Protein AF-A0A2V6TI06-F1 (afdb_monomer_lite)

Sequence (158 aa):
MIDTAPLIAVVLSLALGGISLLWPPRRLRHATFAAGMVAFALESALVYALLEHASTPEAHARWMTALESASLLTPIPWCLFAFLSARHADAAIPHGWRVSFSLGSVGLAVAAGVNVFSPFIFVLNAPGPFRDGELSLPGQVGVVIELLATIAVLYGLE

Foldseek 3Di:
DQPCPLVVLLVVLQVQLVVLCPDPPPDPLSVLSSVLSNLSSQLSVLVSCLVPVQPDLVSNLQSVLSNVLSVLQNVLSVLVNLVCVLDDVPDDDDPVNVVVSVVSNVVSNVLSVVCNVPPQWDWDDDPDPDIDTDGHPSSVVSVVSVVVSVVVSVVVSD

Secondary structure (DSSP, 8-state):
----HHHHHHHHHHHHHHHHHSSSS--HHHHHHHHHHHHHHHHHHHHHHHHHH--SHHHHHHHHHHHHHHHHHTHHHHHHHHHHHHS-TTPPPPHHHHHHHHHHHHHHHHHHHHHHHS-SEEEEE-SSS-EEEEEPHHHHHHHHHHHHHHHHHHHTT-

Structure (mmCIF, N/CA/C/O backbone):
data_AF-A0A2V6TI06-F1
#
_entry.id   AF-A0A2V6TI06-F1
#
loop_
_atom_site.group_PDB
_atom_site.id
_atom_site.type_symbol
_atom_site.label_atom_id
_atom_site.label_alt_id
_atom_site.label_comp_id
_atom_site.label_asym_id
_atom_site.label_entity_id
_atom_site.label_seq_id
_atom_site.pdbx_PDB_ins_code
_atom_site.Cartn_x
_atom_site.Cartn_y
_atom_site.Cartn_z
_atom_site.occupancy
_atom_site.B_iso_or_equiv
_atom_site.auth_seq_id
_atom_site.auth_comp_id
_atom_site.auth_asym_id
_atom_site.auth_atom_id
_atom_site.pdbx_PDB_model_num
ATOM 1 N N . MET A 1 1 ? 12.541 16.680 -17.723 1.00 49.88 1 MET A N 1
ATOM 2 C CA . MET A 1 1 ? 12.235 17.510 -16.539 1.00 49.88 1 MET A CA 1
ATOM 3 C C . MET A 1 1 ? 12.112 16.541 -15.383 1.00 49.88 1 MET A C 1
ATOM 5 O O . MET A 1 1 ? 11.443 15.540 -15.575 1.00 49.88 1 MET A O 1
ATOM 9 N N . ILE A 1 2 ? 12.813 16.773 -14.273 1.00 56.94 2 ILE A N 1
ATOM 10 C CA . ILE A 1 2 ? 12.679 15.929 -13.076 1.00 56.94 2 ILE A CA 1
ATOM 11 C C . ILE A 1 2 ? 11.323 16.263 -12.456 1.00 56.94 2 ILE A C 1
ATOM 13 O O . ILE A 1 2 ? 11.119 17.401 -12.025 1.00 56.94 2 ILE A O 1
ATOM 17 N N . ASP A 1 3 ? 10.399 15.306 -12.440 1.00 72.62 3 ASP A N 1
ATOM 18 C CA . ASP A 1 3 ? 9.124 15.469 -11.745 1.00 72.62 3 ASP A CA 1
ATOM 19 C C . ASP A 1 3 ? 9.362 15.309 -10.242 1.00 72.62 3 ASP A C 1
ATOM 21 O O . ASP A 1 3 ? 9.514 14.211 -9.710 1.00 72.62 3 ASP A O 1
ATOM 25 N N . THR A 1 4 ? 9.427 16.438 -9.535 1.00 84.69 4 THR A N 1
ATOM 26 C CA . THR A 1 4 ? 9.649 16.487 -8.081 1.00 84.69 4 THR A CA 1
ATOM 27 C C . THR A 1 4 ? 8.371 16.262 -7.274 1.00 84.69 4 THR A C 1
ATOM 29 O O . THR A 1 4 ? 8.440 16.044 -6.063 1.00 84.69 4 THR A O 1
ATOM 32 N N . ALA A 1 5 ? 7.203 16.278 -7.923 1.00 86.44 5 ALA A N 1
ATOM 33 C CA . ALA A 1 5 ? 5.906 16.112 -7.273 1.00 86.44 5 ALA A CA 1
ATOM 34 C C . ALA A 1 5 ? 5.794 14.828 -6.419 1.00 86.44 5 ALA A C 1
ATOM 36 O O . ALA A 1 5 ? 5.351 14.937 -5.272 1.00 86.44 5 ALA A O 1
ATOM 37 N N . PRO A 1 6 ? 6.254 13.641 -6.873 1.00 85.31 6 PRO A N 1
ATOM 38 C CA . PRO A 1 6 ? 6.186 12.432 -6.055 1.00 85.31 6 PRO A CA 1
ATOM 39 C C . PRO A 1 6 ? 7.092 12.515 -4.817 1.00 85.31 6 PRO A C 1
ATOM 41 O O . PRO A 1 6 ? 6.709 12.064 -3.744 1.00 85.31 6 PRO A O 1
ATOM 44 N N . LEU A 1 7 ? 8.263 13.159 -4.912 1.00 86.50 7 LEU A N 1
ATOM 45 C CA . LEU A 1 7 ? 9.147 13.362 -3.756 1.00 86.50 7 LEU A CA 1
ATOM 46 C C . LEU A 1 7 ? 8.518 14.286 -2.710 1.00 86.50 7 LEU A C 1
ATOM 48 O O . LEU A 1 7 ? 8.620 14.025 -1.511 1.00 86.50 7 LEU A O 1
ATOM 52 N N . ILE A 1 8 ? 7.832 15.342 -3.150 1.00 88.88 8 ILE A N 1
ATOM 53 C CA . ILE A 1 8 ? 7.070 16.213 -2.249 1.00 88.88 8 ILE A 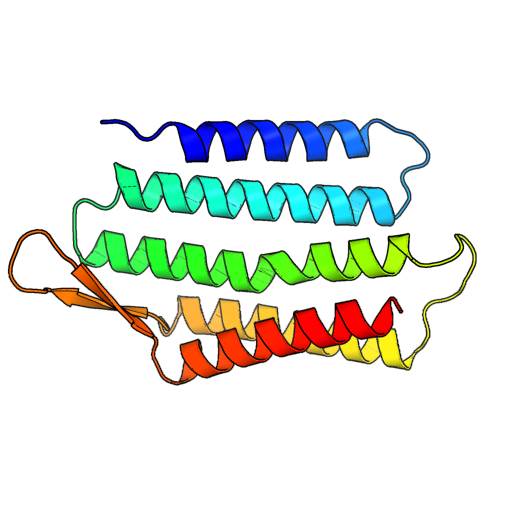CA 1
ATOM 54 C C . ILE A 1 8 ? 5.978 15.397 -1.545 1.00 88.88 8 ILE A C 1
ATOM 56 O O . ILE A 1 8 ? 5.827 15.507 -0.328 1.00 88.88 8 ILE A O 1
ATOM 60 N N . ALA A 1 9 ? 5.268 14.532 -2.276 1.00 87.12 9 ALA A N 1
ATOM 61 C CA . ALA A 1 9 ? 4.244 13.658 -1.711 1.00 87.12 9 ALA A CA 1
ATOM 62 C C . ALA A 1 9 ? 4.813 12.666 -0.679 1.00 87.12 9 ALA A C 1
ATOM 64 O O . ALA A 1 9 ? 4.205 12.494 0.379 1.00 87.12 9 ALA A O 1
ATOM 65 N N . VAL A 1 10 ? 6.000 12.088 -0.914 1.00 88.56 10 VAL A N 1
ATOM 66 C CA . VAL A 1 10 ? 6.720 11.258 0.075 1.00 88.56 10 VAL A CA 1
ATOM 67 C C . VAL A 1 10 ? 6.959 12.046 1.360 1.00 88.56 10 VAL A C 1
ATOM 69 O O . VAL A 1 10 ? 6.578 11.603 2.444 1.00 88.56 10 VAL A O 1
ATOM 72 N N . VAL A 1 11 ? 7.576 13.226 1.246 1.00 92.00 11 VAL A N 1
ATOM 73 C CA . VAL A 1 11 ? 7.964 14.040 2.406 1.00 92.00 11 VAL A CA 1
ATOM 74 C C . VAL A 1 11 ? 6.740 14.479 3.200 1.00 92.00 11 VAL A C 1
ATOM 76 O O . VAL A 1 11 ? 6.717 14.318 4.419 1.00 92.00 11 VAL A O 1
ATOM 79 N N . LEU A 1 12 ? 5.707 14.990 2.528 1.00 90.50 12 LEU A N 1
ATOM 80 C CA . LEU A 1 12 ? 4.473 15.421 3.185 1.00 90.50 12 LEU A CA 1
ATOM 81 C C . LEU A 1 12 ? 3.757 14.252 3.858 1.00 90.50 12 LEU A C 1
ATOM 83 O O . LEU A 1 12 ? 3.299 14.391 4.992 1.00 90.50 12 LEU A O 1
ATOM 87 N N . SER A 1 13 ? 3.709 13.092 3.201 1.00 87.94 13 SER A N 1
ATOM 88 C CA . SER A 1 13 ? 3.060 11.912 3.762 1.00 87.94 13 SER A CA 1
ATOM 89 C C . SER A 1 13 ? 3.772 11.434 5.026 1.00 87.94 13 SER A C 1
ATOM 91 O O . SER A 1 13 ? 3.144 11.272 6.072 1.00 87.94 13 SER A O 1
ATOM 93 N N . LEU A 1 14 ? 5.101 11.314 4.986 1.00 90.38 14 LEU A N 1
ATOM 94 C CA . LEU A 1 14 ? 5.893 10.938 6.159 1.00 90.38 14 LEU A CA 1
ATOM 95 C C . LEU A 1 14 ? 5.822 11.986 7.274 1.00 90.38 14 LEU A C 1
ATOM 97 O O . LEU A 1 14 ? 5.743 11.613 8.444 1.00 90.38 14 LEU A O 1
ATOM 101 N N . ALA A 1 15 ? 5.802 13.278 6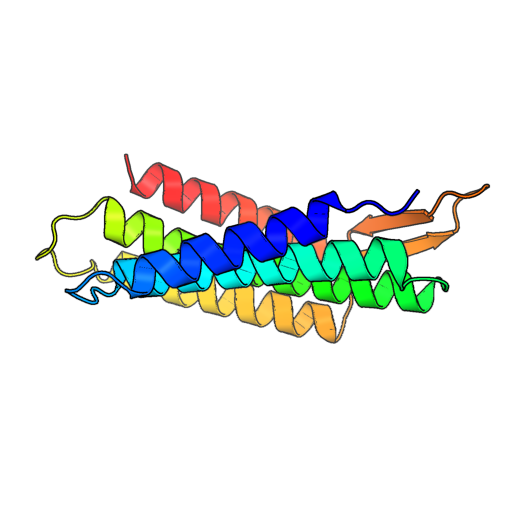.937 1.00 89.88 15 ALA A N 1
ATOM 102 C CA . ALA A 1 15 ? 5.650 14.349 7.917 1.00 89.88 15 ALA A CA 1
ATOM 103 C C . ALA A 1 15 ? 4.301 14.247 8.643 1.00 89.88 15 ALA A C 1
ATOM 105 O O . ALA A 1 15 ? 4.266 14.254 9.872 1.00 89.88 15 ALA A O 1
ATOM 106 N N . LEU A 1 16 ? 3.200 14.079 7.906 1.00 87.06 16 LEU A N 1
ATOM 107 C CA . LEU A 1 16 ? 1.863 13.905 8.481 1.00 87.06 16 LEU A CA 1
ATOM 108 C C . LEU A 1 16 ? 1.765 12.630 9.332 1.00 87.06 16 LEU A C 1
ATOM 110 O O . LEU A 1 16 ? 1.253 12.675 10.453 1.00 87.06 16 LEU A O 1
ATOM 114 N N . GLY A 1 17 ? 2.305 11.510 8.840 1.00 85.25 17 GLY A N 1
ATOM 115 C CA . GLY A 1 17 ? 2.372 10.253 9.588 1.00 85.25 17 GLY A CA 1
ATOM 116 C C . GLY A 1 17 ? 3.172 10.402 10.884 1.00 85.25 17 GLY A C 1
ATOM 117 O O . GLY A 1 17 ? 2.698 10.015 11.953 1.00 85.25 17 GLY A O 1
ATOM 118 N N . GLY A 1 18 ? 4.337 11.047 10.818 1.00 85.00 18 GLY A N 1
ATOM 119 C CA . GLY A 1 18 ? 5.181 11.340 11.973 1.00 85.00 18 GLY A CA 1
ATOM 120 C C . GLY A 1 18 ? 4.479 12.229 12.997 1.00 85.00 18 GLY A C 1
ATOM 121 O O . GLY A 1 18 ? 4.408 11.864 14.169 1.00 85.00 18 GLY A O 1
ATOM 122 N N . ILE A 1 19 ? 3.886 13.344 12.557 1.00 86.56 19 ILE A N 1
ATOM 123 C CA . ILE A 1 19 ? 3.141 14.275 13.420 1.00 86.56 19 ILE A CA 1
ATOM 124 C C . ILE A 1 19 ? 1.998 13.556 14.143 1.00 86.56 19 ILE A C 1
ATOM 126 O O . ILE A 1 19 ? 1.815 13.751 15.345 1.00 86.56 19 ILE A O 1
ATOM 130 N N . SER A 1 20 ? 1.274 12.667 13.457 1.00 83.50 20 SER A N 1
ATOM 131 C CA . SER A 1 20 ? 0.157 11.931 14.062 1.00 83.50 20 SER A CA 1
ATOM 132 C C . SER A 1 20 ? 0.570 11.025 15.233 1.00 83.50 20 SER A C 1
ATOM 134 O O . SER A 1 20 ? -0.235 10.775 16.129 1.00 83.50 20 SER A O 1
ATOM 136 N N . LEU A 1 21 ? 1.827 10.562 15.263 1.00 83.62 21 LEU A N 1
ATOM 137 C CA . LEU A 1 21 ? 2.370 9.698 16.319 1.00 83.62 21 LEU A CA 1
ATOM 138 C C . LEU A 1 21 ? 2.920 10.481 17.522 1.00 83.62 21 LEU A C 1
ATOM 140 O O . LEU A 1 21 ? 3.184 9.880 18.573 1.00 83.62 21 LEU A O 1
ATOM 144 N N . LEU A 1 22 ? 3.098 11.799 17.378 1.00 83.75 22 LEU A N 1
ATOM 145 C CA . LEU A 1 22 ? 3.618 12.679 18.427 1.00 83.75 22 LEU A CA 1
ATOM 146 C C . LEU A 1 22 ? 2.554 13.080 19.456 1.00 83.75 22 LEU A C 1
ATOM 148 O O . LEU A 1 22 ? 2.918 13.537 20.537 1.00 83.75 22 LEU A O 1
ATOM 152 N N . TRP A 1 23 ? 1.262 12.889 19.171 1.00 71.19 23 TRP A N 1
ATOM 153 C CA . TRP A 1 23 ? 0.184 13.210 20.109 1.00 71.19 23 TRP A CA 1
ATOM 154 C C . TRP A 1 23 ? -0.196 12.021 21.007 1.00 71.19 23 TRP A C 1
ATOM 156 O O . TRP A 1 23 ? -0.737 11.019 20.528 1.00 71.19 23 TRP A O 1
ATOM 166 N N . PRO A 1 24 ? 0.040 12.103 22.331 1.00 67.75 24 PRO A N 1
ATOM 167 C CA . PRO A 1 24 ? -0.594 11.206 23.285 1.00 67.7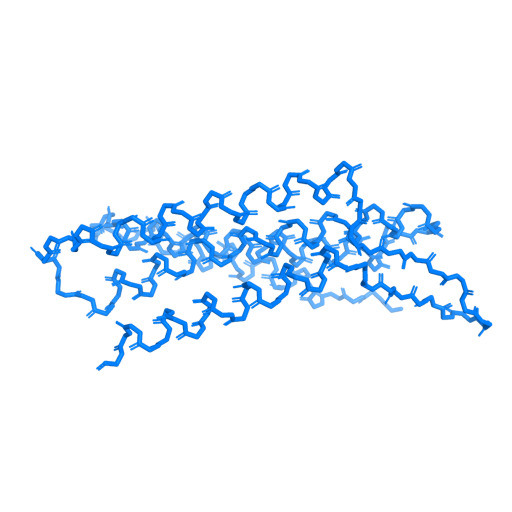5 24 PRO A CA 1
ATOM 168 C C . PRO A 1 24 ? -2.071 11.602 23.488 1.00 67.75 24 PRO A C 1
ATOM 170 O O . PRO A 1 24 ? -2.384 12.792 23.501 1.00 67.75 24 PRO A O 1
ATOM 173 N N . PRO A 1 25 ? -2.995 10.643 23.699 1.00 64.25 25 PRO A N 1
ATOM 174 C CA . PRO A 1 25 ? -2.789 9.197 23.803 1.00 64.25 25 PRO A CA 1
ATOM 175 C C . PRO A 1 25 ? -2.660 8.495 22.438 1.00 64.25 25 PRO A C 1
ATOM 177 O O . PRO A 1 25 ? -3.470 8.709 21.533 1.00 64.25 25 PRO A O 1
ATOM 180 N N . ARG A 1 26 ? -1.691 7.569 22.329 1.00 64.75 26 ARG A N 1
ATOM 181 C CA . ARG A 1 26 ? -1.445 6.714 21.150 1.00 64.75 26 ARG A CA 1
ATOM 182 C C . ARG A 1 26 ? -2.565 5.685 20.959 1.00 64.75 26 ARG A C 1
ATOM 184 O O . ARG A 1 26 ? -2.414 4.503 21.251 1.00 64.75 26 ARG A O 1
ATOM 191 N N . ARG A 1 27 ? -3.727 6.151 20.509 1.00 76.56 27 ARG A N 1
ATOM 192 C CA . ARG A 1 27 ? -4.864 5.294 20.142 1.00 76.56 27 ARG A CA 1
ATOM 193 C C . ARG A 1 27 ? -4.589 4.606 18.805 1.00 76.56 27 ARG A C 1
ATOM 195 O O . ARG A 1 27 ? -3.969 5.213 17.935 1.00 76.56 27 ARG A O 1
ATOM 202 N N . LEU A 1 28 ? -5.128 3.396 18.626 1.00 80.44 28 LEU A N 1
ATOM 203 C CA . LEU A 1 28 ? -5.067 2.607 17.381 1.00 80.44 28 LEU A CA 1
ATOM 204 C C . LEU A 1 28 ? -5.330 3.448 16.119 1.00 80.44 28 LEU A C 1
ATOM 206 O O . LEU A 1 28 ? -4.633 3.275 15.128 1.00 80.44 28 LEU A O 1
ATOM 210 N N . ARG A 1 29 ? -6.241 4.427 16.195 1.00 81.69 29 ARG A N 1
ATOM 211 C CA . ARG A 1 29 ? -6.538 5.386 15.119 1.00 81.69 29 ARG A CA 1
ATOM 212 C C . ARG A 1 29 ? -5.305 6.137 14.593 1.00 81.69 29 ARG A C 1
ATOM 214 O O . ARG A 1 29 ? -5.159 6.294 13.388 1.00 81.69 29 ARG A O 1
ATOM 221 N N . HIS A 1 30 ? -4.419 6.607 15.473 1.00 84.25 30 HIS A N 1
ATOM 222 C CA . HIS A 1 30 ? -3.210 7.331 15.055 1.00 84.25 30 HIS A CA 1
ATOM 223 C C . HIS A 1 30 ? -2.200 6.386 14.395 1.00 84.25 30 HIS A C 1
ATOM 225 O O . HIS A 1 30 ? -1.546 6.762 13.432 1.00 84.25 30 HIS A O 1
ATOM 231 N N . ALA A 1 31 ? -2.117 5.136 14.866 1.00 86.25 31 ALA A N 1
ATOM 232 C CA . ALA A 1 31 ? -1.251 4.126 14.266 1.00 86.25 31 ALA A CA 1
ATOM 233 C C . ALA A 1 31 ? -1.733 3.709 12.867 1.00 86.25 31 ALA A C 1
ATOM 235 O O . ALA A 1 31 ? -0.922 3.614 11.951 1.00 86.25 31 ALA A O 1
ATOM 236 N N . THR A 1 32 ? -3.043 3.509 12.679 1.00 86.94 32 THR A N 1
ATOM 237 C CA . THR A 1 32 ? -3.614 3.173 11.363 1.00 86.94 32 THR A CA 1
ATOM 238 C C . THR A 1 32 ? -3.509 4.341 10.387 1.00 86.94 32 THR A C 1
ATOM 240 O O . THR A 1 32 ? -3.192 4.122 9.223 1.00 86.94 32 THR A O 1
ATOM 243 N N . PHE A 1 33 ? -3.687 5.580 10.859 1.00 87.81 33 PHE A N 1
ATOM 244 C CA . PHE A 1 33 ? -3.433 6.774 10.049 1.00 87.81 33 PHE A CA 1
ATOM 245 C C . PHE A 1 33 ? -1.969 6.851 9.603 1.00 87.81 33 PHE A C 1
ATOM 247 O O . PHE A 1 33 ? -1.694 6.963 8.412 1.00 87.81 33 PHE A O 1
ATOM 254 N N . ALA A 1 34 ? -1.023 6.729 10.540 1.00 89.12 34 ALA A N 1
ATOM 255 C CA . ALA A 1 34 ? 0.401 6.756 10.225 1.00 89.12 34 ALA A CA 1
ATOM 256 C C . ALA A 1 34 ? 0.792 5.644 9.239 1.00 89.12 34 ALA A C 1
ATOM 258 O O . ALA A 1 34 ? 1.542 5.901 8.302 1.00 89.12 34 ALA A O 1
ATOM 259 N N . ALA A 1 35 ? 0.246 4.435 9.404 1.00 89.06 35 ALA A N 1
ATOM 260 C CA . ALA A 1 35 ? 0.450 3.333 8.469 1.00 89.06 35 ALA A CA 1
ATOM 261 C C . ALA A 1 35 ? -0.077 3.656 7.058 1.00 89.06 35 ALA A C 1
ATOM 263 O O . ALA A 1 35 ? 0.607 3.364 6.081 1.00 89.06 35 ALA A O 1
ATOM 264 N N . GLY A 1 36 ? -1.238 4.311 6.943 1.00 88.44 36 GLY A N 1
ATOM 265 C CA . GLY A 1 36 ? -1.776 4.773 5.658 1.00 88.44 36 GLY A CA 1
ATOM 266 C C . GLY A 1 36 ? -0.888 5.827 4.998 1.00 88.44 36 GLY A C 1
ATOM 267 O O . GLY A 1 36 ? -0.610 5.745 3.806 1.00 88.44 36 GLY A O 1
ATOM 268 N N . MET A 1 37 ? -0.350 6.763 5.782 1.00 91.69 37 MET A N 1
ATOM 269 C CA . MET A 1 37 ? 0.593 7.758 5.267 1.00 91.69 37 MET A CA 1
ATOM 270 C C . MET A 1 37 ? 1.924 7.138 4.816 1.00 91.69 37 MET A C 1
ATOM 272 O O . MET A 1 37 ? 2.512 7.593 3.839 1.00 91.69 37 MET A O 1
ATOM 276 N N . VAL A 1 38 ? 2.399 6.087 5.491 1.00 91.44 38 VAL A N 1
ATOM 277 C CA . VAL A 1 38 ? 3.576 5.324 5.046 1.00 91.44 38 VAL A CA 1
ATOM 278 C C . VAL A 1 38 ? 3.291 4.590 3.735 1.00 91.44 38 VAL A C 1
ATOM 280 O O . VAL A 1 38 ? 4.146 4.599 2.853 1.00 91.44 38 VAL A O 1
ATOM 283 N N . ALA A 1 39 ? 2.100 4.006 3.576 1.00 89.69 39 ALA A N 1
ATOM 284 C CA . ALA A 1 39 ? 1.698 3.366 2.324 1.00 89.69 39 ALA A CA 1
ATOM 285 C C . ALA A 1 39 ? 1.649 4.374 1.158 1.00 89.69 39 ALA A C 1
ATOM 287 O O . ALA A 1 39 ? 2.261 4.131 0.121 1.00 89.69 39 ALA A O 1
ATOM 288 N N . PHE A 1 40 ? 1.068 5.562 1.359 1.00 87.44 40 PHE A N 1
ATOM 289 C CA . PHE A 1 40 ? 1.089 6.631 0.348 1.00 87.44 40 PHE A CA 1
ATOM 290 C C . PHE A 1 40 ? 2.490 7.158 0.030 1.00 87.44 40 PHE A C 1
ATOM 292 O O . PHE A 1 40 ? 2.803 7.456 -1.127 1.00 87.44 40 PHE A O 1
ATOM 299 N N . ALA A 1 41 ? 3.356 7.269 1.040 1.00 89.81 41 ALA A N 1
ATOM 300 C CA . ALA A 1 41 ? 4.752 7.616 0.814 1.00 89.81 41 ALA A CA 1
ATOM 301 C C . ALA A 1 41 ? 5.449 6.544 -0.040 1.00 89.81 41 ALA A C 1
ATOM 303 O O . ALA A 1 41 ? 6.195 6.882 -0.955 1.00 89.81 41 ALA A O 1
ATOM 304 N N . LEU A 1 42 ? 5.181 5.262 0.218 1.00 91.81 42 LEU A N 1
ATOM 305 C CA . LEU A 1 42 ? 5.727 4.161 -0.569 1.00 91.81 42 LEU A CA 1
ATOM 306 C C . LEU A 1 42 ? 5.246 4.212 -2.026 1.00 91.81 42 LEU A C 1
ATOM 308 O O . LEU A 1 42 ? 6.081 4.149 -2.923 1.00 91.81 42 LEU A O 1
ATOM 312 N N . GLU A 1 43 ? 3.948 4.394 -2.276 1.00 89.94 43 GLU A N 1
ATOM 313 C CA . GLU A 1 43 ? 3.412 4.558 -3.638 1.00 89.94 43 GLU A CA 1
ATOM 314 C C . GLU A 1 43 ? 4.068 5.729 -4.370 1.00 89.94 43 GLU A C 1
ATOM 316 O O . GLU A 1 43 ? 4.536 5.583 -5.496 1.00 89.94 43 GLU A O 1
ATOM 321 N N . SER A 1 44 ? 4.180 6.880 -3.705 1.00 88.38 44 SER A N 1
ATOM 322 C CA . SER A 1 44 ? 4.801 8.073 -4.287 1.00 88.38 44 SER A CA 1
ATOM 323 C C . SER A 1 44 ? 6.284 7.846 -4.612 1.00 88.38 44 SER A C 1
ATOM 325 O O . SER A 1 44 ? 6.773 8.295 -5.650 1.00 88.38 44 SER A O 1
ATOM 327 N N . ALA A 1 45 ? 7.008 7.106 -3.767 1.00 88.44 45 ALA A N 1
ATOM 328 C CA . ALA A 1 45 ? 8.393 6.719 -4.029 1.00 88.44 45 ALA A CA 1
ATOM 329 C C . ALA A 1 45 ? 8.507 5.731 -5.204 1.00 88.44 45 ALA A C 1
ATOM 331 O O . ALA A 1 45 ? 9.441 5.829 -6.000 1.00 88.44 45 ALA A O 1
ATOM 332 N N . LEU A 1 46 ? 7.552 4.809 -5.344 1.00 89.50 46 LEU A N 1
ATOM 333 C CA . LEU A 1 46 ? 7.496 3.864 -6.461 1.00 89.50 46 LEU A CA 1
ATOM 334 C C . LEU A 1 46 ? 7.155 4.564 -7.781 1.00 89.50 46 LEU A C 1
ATOM 336 O O . LEU A 1 46 ? 7.772 4.253 -8.795 1.00 89.50 46 LEU A O 1
ATOM 340 N N . VAL A 1 47 ? 6.266 5.562 -7.766 1.00 87.12 47 VAL A N 1
ATOM 341 C CA . VAL A 1 47 ? 6.006 6.437 -8.923 1.00 87.12 47 VAL A CA 1
ATOM 342 C C . VAL A 1 47 ? 7.271 7.197 -9.316 1.00 87.12 47 VAL A C 1
ATOM 344 O O . VAL A 1 47 ? 7.636 7.211 -10.488 1.00 87.12 47 VAL A O 1
ATOM 347 N N . TYR A 1 48 ? 7.994 7.775 -8.351 1.00 86.38 48 TYR A N 1
ATOM 348 C CA . TYR A 1 48 ? 9.277 8.427 -8.630 1.00 86.38 48 TYR A CA 1
ATOM 349 C C . TYR A 1 48 ? 10.287 7.462 -9.269 1.00 86.38 48 TYR A C 1
ATOM 351 O O . TYR A 1 48 ? 10.923 7.788 -10.270 1.00 86.38 48 TYR A O 1
ATOM 359 N N . ALA A 1 49 ? 10.420 6.254 -8.716 1.00 86.50 49 ALA A N 1
ATOM 360 C CA . ALA A 1 49 ? 11.318 5.235 -9.245 1.00 86.50 49 ALA A CA 1
ATOM 361 C C . ALA A 1 49 ? 10.909 4.776 -10.655 1.00 86.50 49 ALA A C 1
ATOM 363 O O . ALA A 1 49 ? 11.774 4.592 -11.511 1.00 86.50 49 ALA A O 1
ATOM 364 N N . LEU A 1 50 ? 9.608 4.657 -10.926 1.00 85.31 50 LEU A N 1
ATOM 365 C CA . LEU A 1 50 ? 9.090 4.353 -12.256 1.00 85.31 50 LEU A CA 1
ATOM 366 C C . LEU A 1 50 ? 9.449 5.453 -13.267 1.00 85.31 50 LEU A C 1
ATOM 368 O O . LEU A 1 50 ? 9.866 5.139 -14.375 1.00 85.31 50 LEU A O 1
ATOM 372 N N . LEU A 1 51 ? 9.336 6.727 -12.887 1.00 84.19 51 LEU A N 1
ATOM 373 C CA . LEU A 1 51 ? 9.613 7.853 -13.786 1.00 84.19 51 LEU A CA 1
ATOM 374 C C . LEU A 1 51 ? 11.114 8.066 -14.040 1.00 84.19 51 LEU A C 1
ATOM 376 O O . LEU A 1 51 ? 11.513 8.325 -15.172 1.00 84.19 51 LEU A O 1
ATOM 380 N N . GLU A 1 52 ? 11.951 7.939 -13.008 1.00 84.06 52 GLU A N 1
ATOM 381 C CA . GLU A 1 52 ? 13.381 8.290 -13.083 1.00 84.06 52 GLU A CA 1
ATOM 382 C C . GLU A 1 52 ? 14.305 7.083 -13.313 1.00 84.06 52 GLU A C 1
ATOM 384 O O . GLU A 1 52 ? 15.355 7.206 -13.940 1.00 84.06 52 GLU A O 1
ATOM 389 N N . HIS A 1 53 ? 13.944 5.896 -12.814 1.00 81.06 53 HIS A N 1
ATOM 390 C CA . HIS A 1 53 ? 14.857 4.742 -12.757 1.00 81.06 53 HIS A CA 1
ATOM 391 C C . HIS A 1 53 ? 14.470 3.604 -13.706 1.00 81.06 53 HIS A C 1
ATOM 393 O O . HIS A 1 53 ? 15.185 2.602 -13.806 1.00 81.06 53 HIS A O 1
ATOM 399 N N . ALA A 1 54 ? 13.359 3.726 -14.430 1.00 80.50 54 ALA A N 1
ATOM 400 C CA . ALA A 1 54 ? 12.883 2.683 -15.322 1.00 80.50 54 ALA A CA 1
ATOM 401 C C . ALA A 1 54 ? 13.384 2.890 -16.765 1.00 80.50 54 ALA A C 1
ATOM 403 O O . ALA A 1 54 ? 12.619 3.113 -17.696 1.00 80.50 54 ALA A O 1
ATOM 404 N N . SER A 1 55 ? 14.692 2.778 -16.990 1.00 76.62 55 SER A N 1
ATOM 405 C CA . SER A 1 55 ? 15.282 2.994 -18.323 1.00 76.62 55 SER A CA 1
ATOM 406 C C . SER A 1 55 ? 14.970 1.877 -19.334 1.00 76.62 55 SER A C 1
ATOM 408 O O . SER A 1 55 ? 14.921 2.125 -20.539 1.00 76.62 55 SER A O 1
ATOM 410 N N . THR A 1 56 ? 14.692 0.655 -18.869 1.00 76.38 56 THR A N 1
ATOM 411 C CA . THR A 1 56 ? 14.374 -0.505 -19.722 1.00 76.38 56 THR A CA 1
ATOM 412 C C . THR A 1 56 ? 12.903 -0.935 -19.601 1.00 76.38 56 THR A C 1
ATOM 414 O O . THR A 1 56 ? 12.245 -0.600 -18.610 1.00 76.38 56 THR A O 1
ATOM 417 N N . PRO A 1 57 ? 12.345 -1.665 -20.589 1.00 69.69 57 PRO A N 1
ATOM 418 C CA . PRO A 1 57 ? 10.990 -2.227 -20.503 1.00 69.69 57 PRO A CA 1
ATOM 419 C C . PRO A 1 57 ? 10.807 -3.162 -19.301 1.00 69.69 57 PRO A C 1
ATOM 421 O O . PRO A 1 57 ? 9.830 -3.056 -18.567 1.00 69.69 57 PRO A O 1
ATOM 424 N N . GLU A 1 58 ? 11.800 -4.009 -19.029 1.00 75.81 58 GLU A N 1
ATOM 425 C CA . GLU A 1 58 ? 11.803 -4.907 -17.868 1.00 75.81 58 GLU A CA 1
ATOM 426 C C . GLU A 1 58 ? 11.863 -4.149 -16.535 1.00 75.81 58 GLU A C 1
ATOM 428 O O . GLU A 1 58 ? 11.305 -4.592 -15.533 1.00 75.81 58 GLU A O 1
ATOM 433 N N . ALA A 1 59 ? 12.551 -3.002 -16.488 1.00 78.25 59 ALA A N 1
ATOM 434 C CA . ALA A 1 59 ? 12.537 -2.140 -15.311 1.00 78.25 59 ALA A CA 1
ATOM 435 C C . ALA A 1 59 ? 11.157 -1.493 -15.115 1.00 78.25 59 ALA A C 1
ATOM 437 O O . ALA A 1 59 ? 10.658 -1.484 -13.996 1.00 78.25 59 ALA A O 1
ATOM 438 N N . HIS A 1 60 ? 10.510 -1.025 -16.189 1.00 78.81 60 HIS A N 1
ATOM 439 C CA . HIS A 1 60 ? 9.143 -0.487 -16.131 1.00 78.81 60 HIS A CA 1
ATOM 440 C C . HIS A 1 60 ? 8.138 -1.517 -15.606 1.00 78.81 60 HIS A C 1
ATOM 442 O O . HIS A 1 60 ? 7.377 -1.208 -14.693 1.00 78.81 60 HIS A O 1
ATOM 448 N N . ALA A 1 61 ? 8.170 -2.746 -16.129 1.00 78.75 61 ALA A N 1
ATOM 449 C CA . ALA A 1 61 ? 7.289 -3.821 -15.675 1.00 78.75 61 ALA A CA 1
ATOM 450 C C . ALA A 1 61 ? 7.479 -4.120 -14.178 1.00 78.75 61 ALA A C 1
ATOM 452 O O . ALA A 1 61 ? 6.504 -4.224 -13.435 1.00 78.75 61 ALA A O 1
ATOM 453 N N . ARG A 1 62 ? 8.733 -4.181 -13.709 1.00 80.19 62 ARG A N 1
ATOM 454 C CA . ARG A 1 62 ? 9.046 -4.396 -12.287 1.00 80.19 62 ARG A CA 1
ATOM 455 C C . ARG A 1 62 ? 8.531 -3.272 -11.392 1.00 80.19 62 ARG A C 1
ATOM 457 O O . ARG A 1 62 ? 7.914 -3.557 -10.370 1.00 80.19 62 ARG A O 1
ATOM 464 N N . TRP A 1 63 ? 8.759 -2.014 -11.766 1.00 84.75 63 TRP A N 1
ATOM 465 C CA . TRP A 1 63 ? 8.301 -0.870 -10.974 1.00 84.75 63 TRP A CA 1
ATOM 466 C C . TRP A 1 63 ? 6.775 -0.740 -10.964 1.00 84.75 63 TRP A C 1
ATOM 468 O O . TRP A 1 63 ? 6.216 -0.449 -9.913 1.00 84.75 63 TRP A O 1
ATOM 478 N N . MET A 1 64 ? 6.094 -1.030 -12.078 1.00 82.19 64 MET A N 1
ATOM 479 C CA . MET A 1 64 ? 4.626 -1.061 -12.108 1.00 82.19 64 MET A CA 1
ATOM 480 C C . MET A 1 64 ? 4.047 -2.197 -11.266 1.00 82.19 64 MET A C 1
ATOM 482 O O . MET A 1 64 ? 3.113 -1.961 -10.511 1.00 82.19 64 MET A O 1
ATOM 486 N N . THR A 1 65 ? 4.647 -3.390 -11.309 1.00 83.12 65 THR A N 1
ATOM 487 C CA . THR A 1 65 ? 4.238 -4.514 -10.447 1.00 83.12 65 THR A CA 1
ATOM 488 C C . THR A 1 65 ? 4.403 -4.158 -8.967 1.00 83.12 65 THR A C 1
ATOM 490 O O . THR A 1 65 ? 3.529 -4.433 -8.146 1.00 83.12 65 THR A O 1
ATOM 493 N N . ALA A 1 66 ? 5.521 -3.515 -8.611 1.00 84.69 66 ALA A N 1
ATOM 494 C CA . ALA A 1 66 ? 5.766 -3.056 -7.248 1.00 84.69 66 ALA A CA 1
ATOM 495 C C . ALA A 1 66 ? 4.760 -1.978 -6.818 1.00 84.69 66 ALA A C 1
ATOM 497 O O . ALA A 1 66 ? 4.244 -2.051 -5.704 1.00 84.69 66 ALA A O 1
ATOM 498 N N . LEU A 1 67 ? 4.464 -1.012 -7.696 1.00 86.69 67 LEU A N 1
ATOM 499 C CA . LEU A 1 67 ? 3.483 0.045 -7.449 1.00 86.69 67 LEU A CA 1
ATOM 500 C C . LEU A 1 67 ? 2.086 -0.534 -7.227 1.00 86.69 67 LEU A C 1
ATOM 502 O O . LEU A 1 67 ? 1.475 -0.249 -6.209 1.00 86.69 67 LEU A O 1
ATOM 506 N N . GLU A 1 68 ? 1.617 -1.402 -8.117 1.00 82.75 68 GLU A N 1
ATOM 507 C CA . GLU A 1 68 ? 0.306 -2.040 -7.991 1.00 82.75 68 GLU A CA 1
ATOM 508 C C . GLU A 1 68 ? 0.216 -2.912 -6.731 1.00 82.75 68 GLU A C 1
ATOM 510 O O . GLU A 1 68 ? -0.778 -2.876 -6.012 1.00 82.75 68 GLU A O 1
ATOM 515 N N . SER A 1 69 ? 1.280 -3.647 -6.396 1.00 82.50 69 SER A N 1
ATOM 516 C CA . SER A 1 69 ? 1.335 -4.418 -5.146 1.00 82.50 69 SER A CA 1
ATOM 517 C C . SER A 1 69 ? 1.260 -3.519 -3.910 1.00 82.50 69 SER A C 1
ATOM 519 O O . SER A 1 69 ? 0.585 -3.868 -2.944 1.00 82.50 69 SER A O 1
ATOM 521 N N . ALA A 1 70 ? 1.933 -2.363 -3.927 1.00 85.19 70 ALA A N 1
ATOM 522 C CA . ALA A 1 70 ? 1.823 -1.374 -2.859 1.00 85.19 70 ALA A CA 1
ATOM 523 C C . ALA A 1 70 ? 0.402 -0.800 -2.785 1.00 85.19 70 ALA A C 1
ATOM 525 O O . ALA A 1 70 ? -0.161 -0.738 -1.693 1.00 85.19 70 ALA A O 1
ATOM 526 N N . SER A 1 71 ? -0.206 -0.492 -3.933 1.00 83.12 71 SER A N 1
ATOM 527 C CA . SER A 1 71 ? -1.571 0.025 -4.008 1.00 83.12 71 SER A CA 1
ATOM 528 C C . SER A 1 71 ? -2.626 -0.943 -3.522 1.00 83.12 71 SER A C 1
ATOM 530 O O . SER A 1 71 ? -3.520 -0.526 -2.802 1.00 83.12 71 SER A O 1
ATOM 532 N N . LEU A 1 72 ? -2.468 -2.246 -3.742 1.00 81.88 72 LEU A N 1
ATOM 533 C CA . LEU A 1 72 ? -3.363 -3.238 -3.142 1.00 81.88 72 LEU A CA 1
ATOM 534 C C . LEU A 1 72 ? -3.279 -3.263 -1.605 1.00 81.88 72 LEU A C 1
ATOM 536 O O . LEU A 1 72 ? -4.244 -3.624 -0.934 1.00 81.88 72 LEU A O 1
ATOM 540 N N . LEU A 1 73 ? -2.147 -2.870 -1.017 1.00 84.31 73 LEU A N 1
ATOM 541 C CA . LEU A 1 73 ? -1.964 -2.844 0.436 1.00 84.31 73 LEU A CA 1
ATOM 542 C C . LEU A 1 73 ? -2.412 -1.520 1.073 1.00 84.31 73 LEU A C 1
ATOM 544 O O . LEU A 1 73 ? -2.815 -1.526 2.239 1.00 84.31 73 LEU A O 1
ATOM 548 N N . THR A 1 74 ? -2.377 -0.405 0.338 1.00 84.94 74 THR A N 1
ATOM 549 C CA . THR A 1 74 ? -2.738 0.944 0.815 1.00 84.94 74 THR A CA 1
ATOM 550 C C . THR A 1 74 ? -4.158 1.057 1.405 1.00 84.94 74 THR A C 1
ATOM 552 O O . THR A 1 74 ? -4.312 1.707 2.448 1.00 84.94 74 THR A O 1
ATOM 555 N N . PRO A 1 75 ? -5.202 0.408 0.850 1.00 80.81 75 PRO A N 1
ATOM 556 C CA . PRO A 1 75 ? -6.549 0.440 1.410 1.00 80.81 75 PRO A CA 1
ATOM 557 C C . PRO A 1 75 ? -6.651 -0.147 2.819 1.00 80.81 75 PRO A C 1
ATOM 559 O O . PRO A 1 75 ? -7.497 0.296 3.594 1.00 80.81 75 PRO A O 1
ATOM 562 N N . ILE A 1 76 ? -5.803 -1.113 3.191 1.00 83.88 76 ILE A N 1
ATOM 563 C CA . ILE A 1 76 ? -5.883 -1.819 4.482 1.00 83.88 76 ILE A CA 1
ATOM 564 C C . ILE A 1 76 ? -5.801 -0.842 5.673 1.00 83.88 76 ILE A C 1
ATOM 566 O O . ILE A 1 76 ? -6.747 -0.791 6.471 1.00 83.88 76 ILE A O 1
ATOM 570 N N . PRO A 1 77 ? -4.729 -0.037 5.830 1.00 85.88 77 PRO A N 1
ATOM 571 C CA . PRO A 1 77 ? -4.648 0.935 6.917 1.00 85.88 77 PRO A CA 1
ATOM 572 C C . PRO A 1 77 ? -5.704 2.045 6.808 1.00 85.88 77 PRO A C 1
ATOM 574 O O . PRO A 1 77 ? -6.199 2.503 7.841 1.00 85.88 77 PRO A O 1
ATOM 577 N N . TRP A 1 78 ? -6.097 2.444 5.593 1.00 82.88 78 TRP A N 1
ATOM 578 C CA . TRP A 1 78 ? -7.098 3.494 5.370 1.00 82.88 78 TRP A CA 1
ATOM 579 C C . TRP A 1 78 ? -8.498 3.101 5.809 1.00 82.88 78 TRP A C 1
ATOM 581 O O . TRP A 1 78 ? -9.158 3.852 6.526 1.00 82.88 78 TRP A O 1
ATOM 591 N N . CYS A 1 79 ? -8.939 1.910 5.425 1.00 80.44 79 CYS A N 1
ATOM 592 C CA . CYS A 1 79 ? -10.261 1.418 5.774 1.00 80.44 79 CYS A CA 1
ATOM 593 C C . CYS A 1 79 ? -10.369 1.216 7.296 1.00 80.44 79 CYS A C 1
ATOM 595 O O . CYS A 1 79 ? -11.372 1.590 7.904 1.00 80.44 79 CYS A O 1
ATOM 597 N N . LEU A 1 80 ? -9.301 0.721 7.939 1.00 80.38 80 LEU A N 1
ATOM 598 C CA . LEU A 1 80 ? -9.221 0.636 9.400 1.00 80.38 80 LEU A CA 1
ATOM 599 C C . LEU A 1 80 ? -9.254 2.019 10.064 1.00 80.38 80 LEU A C 1
ATOM 601 O O . LEU A 1 80 ? -9.955 2.203 11.059 1.00 80.38 80 LEU A O 1
ATOM 605 N N . PHE A 1 81 ? -8.529 3.001 9.524 1.00 84.12 81 PHE A N 1
ATOM 606 C CA . PHE A 1 81 ? -8.554 4.371 10.032 1.00 84.12 81 PHE A CA 1
ATOM 607 C C . PHE A 1 81 ? -9.944 5.010 9.919 1.00 84.12 81 PHE A C 1
ATOM 609 O O . PHE A 1 81 ? -10.417 5.596 10.897 1.00 84.12 81 PHE A O 1
ATOM 616 N N . ALA A 1 82 ? -10.605 4.879 8.767 1.00 81.06 82 ALA A N 1
ATOM 617 C CA . ALA A 1 82 ? -11.941 5.420 8.535 1.00 81.06 82 ALA A CA 1
ATOM 618 C C . ALA A 1 82 ? -12.961 4.796 9.500 1.00 81.06 82 ALA A C 1
ATOM 620 O O . ALA A 1 82 ? -13.672 5.513 10.207 1.00 81.06 82 ALA A O 1
ATOM 621 N N . PHE A 1 83 ? -12.932 3.468 9.641 1.00 78.12 83 PHE A N 1
ATOM 622 C CA . PHE A 1 83 ? -13.780 2.740 10.583 1.00 78.12 83 PHE A CA 1
ATOM 623 C C . PHE A 1 83 ? -13.566 3.177 12.042 1.00 78.12 83 PHE A C 1
ATOM 625 O O . PHE A 1 83 ? -14.525 3.413 12.777 1.00 78.12 83 PHE A O 1
ATOM 632 N N . LEU A 1 84 ? -12.309 3.325 12.476 1.00 78.69 84 LEU A N 1
ATOM 633 C CA . LEU A 1 84 ? -11.983 3.797 13.827 1.00 78.69 84 LEU A CA 1
ATOM 634 C C . LEU A 1 84 ? -12.344 5.272 14.053 1.00 78.69 84 LEU A C 1
ATOM 636 O O . LEU A 1 84 ? -12.481 5.689 15.203 1.00 78.69 84 LEU A O 1
ATOM 640 N N . SER A 1 85 ? -12.466 6.065 12.989 1.00 77.31 85 SER A N 1
ATOM 641 C CA . SER A 1 85 ? -12.792 7.492 13.067 1.00 77.31 85 SER A CA 1
ATOM 642 C C . SER A 1 85 ? -14.295 7.753 13.140 1.00 77.31 85 SER A C 1
ATOM 644 O O . SER A 1 85 ? -14.699 8.680 13.834 1.00 77.31 85 SER A O 1
ATOM 646 N N . ALA A 1 86 ? -15.120 6.923 12.496 1.00 74.00 86 ALA A N 1
ATOM 647 C CA . ALA A 1 86 ? -16.580 7.041 12.551 1.00 74.00 86 ALA A CA 1
ATOM 648 C C . ALA A 1 86 ? -17.203 6.502 13.848 1.00 74.00 86 ALA A C 1
ATOM 650 O O . ALA A 1 86 ? -18.381 6.726 14.122 1.00 74.00 86 ALA A O 1
ATOM 651 N N . ARG A 1 87 ? -16.432 5.787 14.676 1.00 71.75 87 ARG A N 1
ATOM 652 C CA . ARG A 1 87 ? -16.947 5.156 15.892 1.00 71.75 87 ARG A CA 1
ATOM 653 C C . ARG A 1 87 ? -16.645 5.928 17.166 1.00 71.75 87 ARG A C 1
ATOM 655 O O . ARG A 1 87 ? -15.583 6.521 17.338 1.00 71.75 87 ARG A O 1
ATOM 662 N N . HIS A 1 88 ? -17.568 5.816 18.119 1.00 67.62 88 HIS A N 1
ATOM 663 C CA . HIS A 1 88 ? -17.345 6.261 19.489 1.00 67.62 88 HIS A CA 1
ATOM 664 C C . HIS A 1 88 ? -16.184 5.477 20.114 1.00 67.62 88 HIS A C 1
ATOM 666 O O . HIS A 1 88 ? -16.081 4.261 19.936 1.00 67.62 88 HIS A O 1
ATOM 672 N N . ALA A 1 89 ? -15.337 6.184 20.864 1.00 62.22 89 ALA A N 1
ATOM 673 C CA . ALA A 1 89 ? -14.070 5.695 21.408 1.00 62.22 89 ALA A CA 1
ATOM 674 C C . ALA A 1 89 ? -14.145 4.363 22.182 1.00 62.22 89 ALA A C 1
ATOM 676 O O . ALA A 1 89 ? -13.152 3.639 22.202 1.00 62.22 89 ALA A O 1
ATOM 677 N N . ASP A 1 90 ? -15.300 4.048 22.775 1.00 62.09 90 ASP A N 1
ATOM 678 C CA . ASP A 1 90 ? -15.494 2.897 23.666 1.00 62.09 90 ASP A CA 1
ATOM 679 C C . ASP A 1 90 ? -16.378 1.792 23.055 1.00 62.09 90 ASP A C 1
ATOM 681 O O . ASP A 1 90 ? -16.694 0.795 23.705 1.00 62.09 90 ASP A O 1
ATOM 685 N N . ALA A 1 91 ? -16.790 1.930 21.791 1.00 66.06 91 ALA A N 1
ATOM 686 C CA . ALA A 1 91 ? -17.627 0.934 21.133 1.00 66.06 91 ALA A CA 1
ATOM 687 C C . ALA A 1 91 ? -16.791 -0.278 20.665 1.00 66.06 91 ALA A C 1
ATOM 689 O O . ALA A 1 91 ? -15.860 -0.141 19.868 1.00 66.06 91 ALA A O 1
ATOM 690 N N . ALA A 1 92 ? -17.178 -1.496 21.068 1.00 67.12 92 ALA A N 1
ATOM 691 C CA . ALA A 1 92 ? -16.515 -2.755 20.684 1.00 67.12 92 ALA A CA 1
ATOM 692 C C . ALA A 1 92 ? -16.823 -3.171 19.235 1.00 67.12 92 ALA A C 1
ATOM 694 O O . ALA A 1 92 ? -17.989 -3.147 18.828 1.00 67.12 92 ALA A O 1
ATOM 695 N N . ILE A 1 93 ? -15.798 -3.479 18.428 1.00 68.56 93 ILE A N 1
ATOM 696 C CA . ILE A 1 93 ? -15.931 -3.724 16.975 1.00 68.56 93 ILE A CA 1
ATOM 697 C C . ILE A 1 93 ? -16.906 -4.890 16.717 1.00 68.56 93 ILE A C 1
ATOM 699 O O . ILE A 1 93 ? -16.680 -5.971 17.272 1.00 68.56 93 ILE A O 1
ATOM 703 N N . PRO A 1 94 ? -17.954 -4.728 15.879 1.00 76.69 94 PRO A N 1
ATOM 704 C CA . PRO A 1 94 ? -18.901 -5.801 15.599 1.00 76.69 94 PRO A CA 1
ATOM 705 C C . PRO A 1 94 ? -18.182 -6.988 14.965 1.00 76.69 94 PRO A C 1
ATOM 707 O O . PRO A 1 94 ? -17.301 -6.812 14.121 1.00 76.69 94 PRO A O 1
ATOM 710 N N . HIS A 1 95 ? -18.572 -8.207 15.334 1.00 75.19 95 HIS A N 1
ATOM 711 C CA . HIS A 1 95 ? -17.879 -9.400 14.855 1.00 75.19 95 HIS A CA 1
ATOM 712 C C . HIS A 1 95 ? -17.905 -9.521 13.321 1.00 75.19 95 HIS A C 1
ATOM 714 O O . HIS A 1 95 ? -16.869 -9.837 12.737 1.00 75.19 95 HIS A O 1
ATOM 720 N N . GLY A 1 96 ? -19.031 -9.196 12.674 1.00 74.75 96 GLY A N 1
ATOM 721 C CA . GLY A 1 96 ? -19.151 -9.215 11.210 1.00 74.75 96 GLY A CA 1
ATOM 722 C C . GLY A 1 96 ? -18.154 -8.282 10.521 1.00 74.75 96 GLY A C 1
ATOM 723 O O . GLY A 1 96 ? -17.472 -8.690 9.591 1.00 74.75 96 GLY A O 1
ATOM 724 N N . TRP A 1 97 ? -17.961 -7.078 11.060 1.00 73.38 97 TRP A N 1
ATOM 725 C CA . TRP A 1 97 ? -16.961 -6.135 10.558 1.00 73.38 97 TRP A CA 1
ATOM 726 C C . TRP A 1 97 ? -15.531 -6.640 10.737 1.00 73.38 97 TRP A C 1
ATOM 728 O O . TRP A 1 97 ? -14.721 -6.487 9.831 1.00 73.38 97 TRP A O 1
ATOM 738 N N . ARG A 1 98 ? -15.215 -7.284 11.869 1.00 75.56 98 ARG A N 1
ATOM 739 C CA . ARG A 1 98 ? -13.888 -7.897 12.073 1.00 75.56 98 ARG A CA 1
ATOM 740 C C . ARG A 1 98 ? -13.614 -8.966 11.023 1.00 75.56 98 ARG A C 1
ATOM 742 O O . ARG A 1 98 ? -12.526 -8.991 10.467 1.00 75.56 98 ARG A O 1
ATOM 749 N N . VAL A 1 99 ? -14.602 -9.817 10.744 1.00 74.94 99 VAL A N 1
ATOM 750 C CA . VAL A 1 99 ? -14.486 -10.889 9.748 1.00 74.94 99 VAL A CA 1
ATOM 751 C C . VAL A 1 99 ? -14.304 -10.299 8.352 1.00 74.94 99 VAL A C 1
ATOM 753 O O . VAL A 1 99 ? -13.352 -10.678 7.678 1.00 74.94 99 VAL A O 1
ATOM 756 N N . SER A 1 100 ? -15.126 -9.324 7.954 1.00 72.50 100 SER A N 1
ATOM 757 C CA . SER A 1 100 ? -15.003 -8.659 6.651 1.00 72.50 100 SER A CA 1
ATOM 758 C C . SER A 1 100 ? -13.666 -7.939 6.481 1.00 72.50 100 SER A C 1
ATOM 760 O O . SER A 1 100 ? -13.026 -8.093 5.446 1.00 72.50 100 SER A O 1
ATOM 762 N N . PHE A 1 101 ? -13.192 -7.218 7.504 1.00 76.44 101 PHE A N 1
ATOM 763 C CA . PHE A 1 101 ? -11.878 -6.573 7.470 1.00 76.44 101 PHE A CA 1
ATOM 764 C C . PHE A 1 101 ? -10.743 -7.583 7.364 1.00 76.44 101 PHE A C 1
ATOM 766 O O . PHE A 1 101 ? -9.817 -7.377 6.583 1.00 76.44 101 PHE A O 1
ATOM 773 N N . SER A 1 102 ? -10.797 -8.669 8.137 1.00 77.56 102 SER A N 1
ATOM 774 C CA . SER A 1 102 ? -9.780 -9.716 8.080 1.00 77.56 102 SER A CA 1
ATOM 775 C C . SER A 1 102 ? -9.769 -10.409 6.721 1.00 77.56 102 SER A C 1
ATOM 777 O O . SER A 1 102 ? -8.701 -10.537 6.134 1.00 77.56 102 SER A O 1
ATOM 779 N N . LEU A 1 103 ? -10.931 -10.793 6.186 1.00 78.88 103 LEU A N 1
ATOM 780 C CA . LEU A 1 103 ? -11.037 -11.396 4.855 1.00 78.88 103 LEU A CA 1
ATOM 781 C C . LEU A 1 103 ? -10.567 -10.441 3.757 1.00 78.88 103 LEU A C 1
ATOM 783 O O . LEU A 1 103 ? -9.774 -10.852 2.918 1.00 78.88 103 LEU A O 1
ATOM 787 N N . GLY A 1 104 ? -11.000 -9.179 3.789 1.00 76.19 104 GLY A N 1
ATOM 788 C CA . GLY A 1 10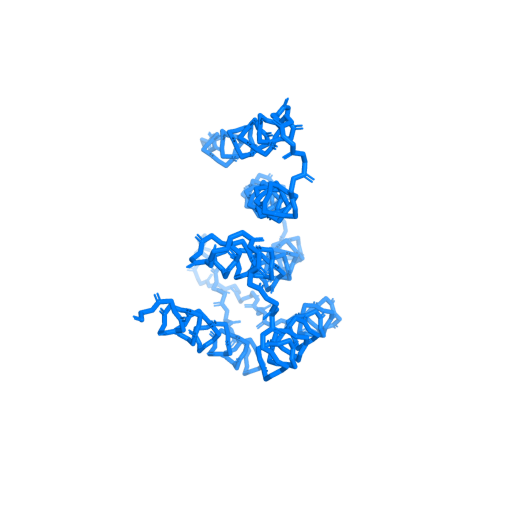4 ? -10.588 -8.165 2.818 1.00 76.19 104 GLY A CA 1
ATOM 789 C C . GLY A 1 104 ? -9.084 -7.905 2.862 1.00 76.19 104 GLY A C 1
ATOM 790 O O . GLY A 1 104 ? -8.427 -7.936 1.828 1.00 76.19 104 GLY A O 1
ATOM 791 N N . SER A 1 105 ? -8.509 -7.751 4.058 1.00 78.50 105 SER A N 1
ATOM 792 C CA . SER A 1 105 ? -7.066 -7.522 4.225 1.00 78.50 105 SER A CA 1
ATOM 793 C C . SER A 1 105 ? -6.235 -8.724 3.781 1.00 78.50 105 SER A C 1
ATOM 795 O O . SER A 1 105 ? -5.208 -8.550 3.133 1.00 78.50 105 SER A O 1
ATOM 797 N N . VAL A 1 106 ? -6.676 -9.947 4.101 1.00 82.00 106 VAL A N 1
ATOM 798 C CA . VAL A 1 106 ? -6.015 -11.176 3.636 1.00 82.00 106 VAL A CA 1
ATOM 799 C C . VAL A 1 106 ? -6.130 -11.298 2.119 1.00 82.00 106 VAL A C 1
ATOM 801 O O . VAL A 1 106 ? -5.134 -11.597 1.472 1.00 82.00 106 VAL A O 1
ATOM 804 N N . GLY A 1 107 ? -7.303 -11.021 1.545 1.00 79.12 107 GLY A N 1
ATOM 805 C CA . GLY A 1 107 ? -7.515 -11.033 0.098 1.00 79.12 107 GLY A CA 1
ATOM 806 C C . GLY A 1 107 ? -6.590 -10.059 -0.629 1.00 79.12 107 GLY A C 1
ATOM 807 O O . GLY A 1 107 ? -5.921 -10.454 -1.578 1.00 79.12 107 GLY A O 1
ATOM 808 N N . LEU A 1 108 ? -6.480 -8.826 -0.129 1.00 80.19 108 LEU A N 1
ATOM 809 C CA . LEU A 1 108 ? -5.577 -7.806 -0.666 1.00 80.19 108 LEU A CA 1
ATOM 810 C C . LEU A 1 108 ? -4.100 -8.193 -0.518 1.00 80.19 108 LEU A C 1
ATOM 812 O O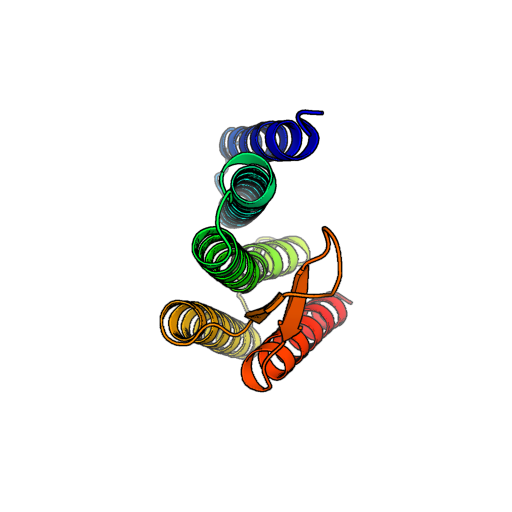 . LEU A 1 108 ? -3.335 -8.061 -1.468 1.00 80.19 108 LEU A O 1
ATOM 816 N N . ALA A 1 109 ? -3.697 -8.742 0.631 1.00 82.00 109 ALA A N 1
ATOM 817 C CA . ALA A 1 109 ? -2.326 -9.206 0.841 1.00 82.00 109 ALA A CA 1
ATOM 818 C C . ALA A 1 109 ? -1.962 -10.393 -0.066 1.00 82.00 109 ALA A C 1
ATOM 820 O O . ALA A 1 109 ? -0.856 -10.447 -0.604 1.00 82.00 109 ALA A O 1
ATOM 821 N N . VAL A 1 110 ? -2.894 -11.330 -0.264 1.00 81.62 110 VAL A N 1
ATOM 822 C CA . VAL A 1 110 ? -2.727 -12.442 -1.206 1.00 81.62 110 VAL A CA 1
ATOM 823 C C . VAL A 1 110 ? -2.655 -11.915 -2.634 1.00 81.62 110 VAL A C 1
ATOM 825 O O . VAL A 1 110 ? -1.759 -12.324 -3.362 1.00 81.62 110 VAL A O 1
ATOM 828 N N . ALA A 1 111 ? -3.529 -10.987 -3.029 1.00 75.44 111 ALA A N 1
ATOM 829 C CA . ALA A 1 111 ? -3.508 -10.384 -4.360 1.00 75.44 111 ALA A CA 1
ATOM 830 C C . ALA A 1 111 ? -2.185 -9.652 -4.631 1.00 75.44 111 ALA A C 1
ATOM 832 O O . ALA A 1 111 ? -1.575 -9.877 -5.672 1.00 75.44 111 ALA A O 1
ATOM 833 N N . ALA A 1 112 ? -1.691 -8.868 -3.667 1.00 78.81 112 ALA A N 1
ATOM 834 C CA . ALA A 1 112 ? -0.382 -8.224 -3.749 1.00 78.81 112 ALA A CA 1
ATOM 835 C C . ALA A 1 112 ? 0.749 -9.257 -3.880 1.00 78.81 112 ALA A C 1
ATOM 837 O O . ALA A 1 112 ? 1.626 -9.119 -4.728 1.00 78.81 112 ALA A O 1
ATOM 838 N N . GLY A 1 113 ? 0.707 -10.333 -3.089 1.00 77.88 113 GLY A N 1
ATOM 839 C CA . GLY A 1 113 ? 1.675 -11.425 -3.185 1.00 77.88 113 GLY A CA 1
ATOM 840 C C . GLY A 1 113 ? 1.650 -12.119 -4.548 1.00 77.88 113 GLY A C 1
ATOM 841 O O . GLY A 1 113 ? 2.701 -12.331 -5.145 1.00 77.88 113 GLY A O 1
ATOM 842 N N . VAL A 1 114 ? 0.462 -12.437 -5.070 1.00 79.88 114 VAL A N 1
ATOM 843 C CA . VAL A 1 114 ? 0.297 -13.046 -6.398 1.00 79.88 114 VAL A CA 1
ATOM 844 C C . VAL A 1 114 ? 0.822 -12.113 -7.484 1.00 79.88 114 VAL A C 1
ATOM 846 O O . VAL A 1 114 ? 1.533 -12.593 -8.362 1.00 79.88 114 VAL A O 1
ATOM 849 N N . ASN A 1 115 ? 0.557 -10.807 -7.394 1.00 77.88 115 ASN A N 1
ATOM 850 C CA . ASN A 1 115 ? 1.036 -9.828 -8.366 1.00 77.88 115 ASN A CA 1
ATOM 851 C C . ASN A 1 115 ? 2.573 -9.824 -8.480 1.00 77.88 115 ASN A C 1
ATOM 853 O O . ASN A 1 115 ? 3.118 -9.766 -9.576 1.00 77.88 115 ASN A O 1
ATOM 857 N N . VAL A 1 116 ? 3.294 -9.991 -7.364 1.00 75.00 116 VAL A N 1
ATOM 858 C CA . VAL A 1 116 ? 4.770 -10.070 -7.371 1.00 75.00 116 VAL A CA 1
ATOM 859 C C . VAL A 1 116 ? 5.293 -11.273 -8.169 1.00 75.00 116 VAL A C 1
ATOM 861 O O . VAL A 1 116 ? 6.331 -11.166 -8.822 1.00 75.00 116 VAL A O 1
ATOM 864 N N . PHE A 1 117 ? 4.604 -12.418 -8.124 1.00 74.75 117 PHE A N 1
ATOM 865 C CA . PHE A 1 117 ? 5.030 -13.642 -8.821 1.00 74.75 117 PHE A CA 1
ATOM 866 C C . PHE A 1 117 ? 4.438 -13.783 -10.228 1.00 74.75 117 PHE A C 1
ATOM 868 O O . PHE A 1 117 ? 5.043 -14.416 -11.091 1.00 74.75 117 PHE A O 1
ATOM 875 N N . SER A 1 118 ? 3.260 -13.211 -10.453 1.00 70.62 118 SER A N 1
ATOM 876 C CA . SER A 1 118 ? 2.519 -13.235 -11.708 1.00 70.62 118 SER A CA 1
ATOM 877 C C . SER A 1 118 ? 1.979 -11.828 -11.972 1.00 70.62 118 SER A C 1
ATOM 879 O O . SER A 1 118 ? 0.828 -11.562 -11.614 1.00 70.62 118 SER A O 1
ATOM 881 N N . PRO A 1 119 ? 2.793 -10.946 -12.586 1.00 65.69 119 PRO A N 1
ATOM 882 C CA . PRO A 1 119 ? 2.454 -9.545 -12.792 1.00 65.69 119 PRO A CA 1
ATOM 883 C C . PRO A 1 119 ? 1.107 -9.379 -13.470 1.00 65.69 119 PRO A C 1
ATOM 885 O O . PRO A 1 119 ? 0.828 -9.993 -14.504 1.00 65.69 119 PRO A O 1
ATOM 888 N N . PHE A 1 120 ? 0.278 -8.528 -12.886 1.00 66.94 120 PHE A N 1
ATOM 889 C CA . PHE A 1 120 ? -1.036 -8.227 -13.409 1.00 66.94 120 PHE A CA 1
ATOM 890 C C . PHE A 1 120 ? -0.992 -7.207 -14.537 1.00 66.94 120 PHE A C 1
ATOM 892 O O . PHE A 1 120 ? -1.957 -7.132 -15.293 1.00 66.94 120 PHE A O 1
ATOM 899 N N . ILE A 1 121 ? 0.110 -6.474 -14.686 1.00 62.34 121 ILE A N 1
ATOM 900 C CA . ILE A 1 121 ? 0.320 -5.514 -15.766 1.00 62.34 121 ILE A CA 1
ATOM 901 C C . ILE A 1 121 ? 1.348 -6.065 -16.750 1.00 62.34 121 ILE A C 1
ATOM 903 O O . ILE A 1 121 ? 2.490 -6.359 -16.389 1.00 62.34 121 ILE A O 1
ATOM 907 N N . PHE A 1 122 ? 0.955 -6.131 -18.020 1.00 60.09 122 PHE A N 1
ATOM 908 C CA . PHE A 1 122 ? 1.868 -6.383 -19.129 1.00 60.09 122 PHE A CA 1
ATOM 909 C C . PHE A 1 122 ? 2.215 -5.067 -19.817 1.00 60.09 122 PHE A C 1
ATOM 911 O O . PHE A 1 122 ? 1.339 -4.256 -20.106 1.00 60.09 122 PHE A O 1
ATOM 918 N N . VAL A 1 123 ? 3.507 -4.856 -20.078 1.00 59.12 123 VAL A N 1
ATOM 919 C CA . VAL A 1 123 ? 3.993 -3.670 -20.794 1.00 59.12 123 VAL A CA 1
ATOM 920 C C . VAL A 1 123 ? 4.226 -4.051 -22.241 1.00 59.12 123 VAL A C 1
ATOM 922 O O . VAL A 1 123 ? 5.182 -4.767 -22.547 1.00 59.12 123 VAL A O 1
ATOM 925 N N . LEU A 1 124 ? 3.357 -3.585 -23.126 1.00 59.69 124 LEU A N 1
ATOM 926 C CA . LEU A 1 124 ? 3.520 -3.751 -24.561 1.00 59.69 124 LEU A CA 1
ATOM 927 C C . LEU A 1 124 ? 4.216 -2.513 -25.134 1.00 59.69 124 LEU A C 1
ATOM 929 O O . LEU A 1 124 ? 3.966 -1.374 -24.733 1.00 59.69 124 LEU A O 1
ATOM 933 N N . ASN A 1 125 ? 5.137 -2.738 -26.071 1.00 55.47 125 ASN A N 1
ATOM 934 C CA . ASN A 1 125 ? 5.739 -1.640 -26.818 1.00 55.47 125 ASN A CA 1
ATOM 935 C C . ASN A 1 125 ? 4.707 -1.121 -27.825 1.00 55.47 125 ASN A C 1
ATOM 937 O O . ASN A 1 125 ? 4.339 -1.846 -28.750 1.00 55.47 125 ASN A O 1
ATOM 941 N N . ALA A 1 126 ? 4.273 0.126 -27.656 1.00 57.38 126 ALA A N 1
ATOM 942 C CA . ALA A 1 126 ? 3.430 0.815 -28.622 1.00 57.38 126 ALA A CA 1
ATOM 943 C C . ALA A 1 126 ? 4.303 1.487 -29.702 1.00 57.38 126 ALA A C 1
ATOM 945 O O . ALA A 1 126 ? 5.483 1.766 -29.464 1.00 57.38 126 ALA A O 1
ATOM 946 N N . PRO A 1 127 ? 3.772 1.784 -30.901 1.00 46.75 127 PRO A N 1
ATOM 947 C CA . PRO A 1 127 ? 4.508 2.559 -31.895 1.00 46.75 127 PRO A CA 1
ATOM 948 C C . PRO A 1 127 ? 4.838 3.972 -31.370 1.00 46.75 127 PRO A C 1
ATOM 950 O O . PRO A 1 127 ? 3.938 4.755 -31.073 1.00 46.75 127 PRO A O 1
ATOM 953 N N . GLY A 1 128 ? 6.128 4.324 -31.297 1.00 60.34 128 GLY A N 1
ATOM 954 C CA . GLY A 1 128 ? 6.607 5.645 -30.854 1.00 60.34 128 GLY A CA 1
ATOM 955 C C . GLY A 1 128 ? 7.291 5.626 -29.474 1.00 60.34 128 GLY A C 1
ATOM 956 O O . GLY A 1 128 ? 7.806 4.588 -29.070 1.00 60.34 128 GLY A O 1
ATOM 957 N N . PRO A 1 129 ? 7.352 6.761 -28.744 1.00 60.09 129 PRO A N 1
ATOM 958 C CA . PRO A 1 129 ? 7.933 6.831 -27.395 1.00 60.09 129 PRO A CA 1
ATOM 959 C C . PRO A 1 129 ? 6.995 6.304 -26.291 1.00 60.09 129 PRO A C 1
ATOM 961 O O . PRO A 1 129 ? 7.324 6.401 -25.110 1.00 60.09 129 PRO A O 1
ATOM 964 N N . PHE A 1 130 ? 5.818 5.797 -26.659 1.00 55.50 130 PHE A N 1
ATOM 965 C CA . PHE A 1 130 ? 4.760 5.394 -25.739 1.00 55.50 130 PHE A CA 1
ATOM 966 C C . PHE A 1 130 ? 4.865 3.905 -25.386 1.00 55.50 130 PHE A C 1
ATOM 968 O O . PHE A 1 130 ? 5.334 3.090 -26.182 1.00 55.50 130 PHE A O 1
ATOM 975 N N . ARG A 1 131 ? 4.440 3.550 -24.173 1.00 63.22 131 ARG A N 1
ATOM 976 C CA . ARG A 1 131 ? 4.358 2.166 -23.691 1.00 63.22 131 ARG A CA 1
ATOM 977 C C . ARG A 1 131 ? 2.939 1.924 -23.198 1.00 63.22 131 ARG A C 1
ATOM 979 O O . ARG A 1 131 ? 2.444 2.726 -22.409 1.00 63.22 131 ARG A O 1
ATOM 986 N N . ASP A 1 132 ? 2.326 0.837 -23.647 1.00 57.84 132 ASP A N 1
ATOM 987 C CA . ASP A 1 132 ? 0.971 0.467 -23.251 1.00 57.84 132 ASP A CA 1
ATOM 988 C C . ASP A 1 132 ? 1.041 -0.455 -22.032 1.00 57.84 132 ASP A C 1
ATOM 990 O O . ASP A 1 132 ? 1.787 -1.437 -22.022 1.00 57.84 132 ASP A O 1
ATOM 994 N N . GLY A 1 133 ? 0.291 -0.115 -20.984 1.00 56.56 133 GLY A N 1
ATOM 995 C CA . GLY A 1 133 ? 0.079 -0.979 -19.828 1.00 56.56 133 GLY A CA 1
ATOM 996 C C . GLY A 1 133 ? -1.269 -1.673 -19.961 1.00 56.56 133 GLY A C 1
ATOM 997 O O . GLY A 1 133 ? -2.303 -1.020 -19.836 1.00 56.56 133 GLY A O 1
ATOM 998 N N . GLU A 1 134 ? -1.269 -2.979 -20.208 1.00 61.28 134 GLU A N 1
ATOM 999 C CA . GLU A 1 134 ? -2.496 -3.772 -20.223 1.00 61.28 134 GLU A CA 1
ATOM 1000 C C . GLU A 1 134 ? -2.699 -4.473 -18.885 1.00 61.28 134 GLU A C 1
ATOM 1002 O O . GLU A 1 134 ? -1.812 -5.168 -18.381 1.00 61.28 134 GLU A O 1
ATOM 1007 N N . LEU A 1 135 ? -3.900 -4.307 -18.329 1.00 59.88 135 LEU A N 1
ATOM 1008 C CA . LEU A 1 135 ? -4.326 -5.006 -17.127 1.00 59.88 135 LEU A CA 1
ATOM 1009 C C . LEU A 1 135 ? -4.792 -6.417 -17.499 1.00 59.88 135 LEU A C 1
ATOM 1011 O O . LEU A 1 135 ? -5.790 -6.603 -18.202 1.00 59.88 135 LEU A O 1
ATOM 1015 N N . SER A 1 136 ? -4.089 -7.414 -16.983 1.00 68.31 136 SER A N 1
ATOM 1016 C CA . SER A 1 136 ? -4.481 -8.816 -17.038 1.00 68.31 136 SER A CA 1
ATOM 1017 C C . SER A 1 136 ? -5.837 -9.044 -16.363 1.00 68.31 136 SER A C 1
ATOM 1019 O O . SER A 1 136 ? -6.275 -8.278 -15.503 1.00 68.31 136 SER A O 1
ATOM 1021 N N . LEU A 1 137 ? -6.496 -10.146 -16.716 1.00 67.56 137 LEU A N 1
ATOM 1022 C CA . LEU A 1 137 ? -7.784 -10.5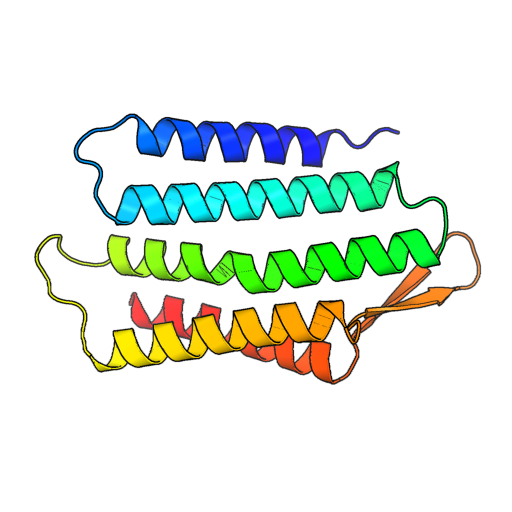32 -16.137 1.00 67.56 137 LEU A CA 1
ATOM 1023 C C . LEU A 1 137 ? -7.746 -10.622 -14.589 1.00 67.56 137 LEU A C 1
ATOM 1025 O O . LEU A 1 137 ? -8.670 -10.116 -13.952 1.00 67.56 137 LEU A O 1
ATOM 1029 N N . PRO A 1 138 ? -6.677 -11.152 -13.956 1.00 65.25 138 PRO A N 1
ATOM 1030 C CA . PRO A 1 138 ? -6.482 -11.048 -12.507 1.00 65.25 138 PRO A CA 1
ATOM 1031 C C . PRO A 1 138 ? -6.382 -9.608 -11.978 1.00 65.25 138 PRO A C 1
ATOM 1033 O O . PRO A 1 138 ? -7.008 -9.299 -10.966 1.00 65.25 138 PRO A O 1
ATOM 1036 N N . GLY A 1 139 ? -5.658 -8.722 -12.670 1.00 62.97 139 GLY A N 1
ATOM 1037 C CA . GLY A 1 139 ? -5.557 -7.303 -12.304 1.00 62.97 139 GLY A CA 1
ATOM 1038 C C . GLY A 1 139 ? -6.906 -6.592 -12.349 1.00 62.97 139 GLY A C 1
ATOM 1039 O O . GLY A 1 139 ? -7.258 -5.853 -11.434 1.00 62.97 139 GLY A O 1
ATOM 1040 N N . GLN A 1 140 ? -7.720 -6.884 -13.366 1.00 69.12 140 GLN A N 1
ATOM 1041 C CA . GLN A 1 140 ? -9.069 -6.319 -13.491 1.00 69.12 140 GLN A CA 1
ATOM 1042 C C . GLN A 1 140 ? -9.964 -6.751 -12.329 1.00 69.12 140 GLN A C 1
ATOM 1044 O O . GLN A 1 140 ? -10.665 -5.928 -11.743 1.00 69.12 140 GLN A O 1
ATOM 1049 N N . VAL A 1 141 ? -9.907 -8.032 -11.955 1.00 70.06 141 VAL A N 1
ATOM 1050 C CA . VAL A 1 141 ? -10.618 -8.547 -10.777 1.00 70.06 141 VAL A CA 1
ATOM 1051 C C . VAL A 1 141 ? -10.113 -7.873 -9.497 1.00 70.06 141 VAL A C 1
ATOM 1053 O O . VAL A 1 141 ? -10.929 -7.513 -8.651 1.00 70.06 141 VAL A O 1
ATOM 1056 N N . GLY A 1 142 ? -8.801 -7.647 -9.373 1.00 66.31 142 GLY A N 1
ATOM 1057 C CA . GLY A 1 142 ? -8.196 -6.915 -8.258 1.00 66.31 142 GLY A CA 1
ATOM 1058 C C . GLY A 1 142 ? -8.759 -5.502 -8.103 1.00 66.31 142 GLY A C 1
ATOM 1059 O O . GLY A 1 142 ? -9.262 -5.166 -7.033 1.00 66.31 142 GLY A O 1
ATOM 1060 N N . VAL A 1 143 ? -8.780 -4.722 -9.187 1.00 71.50 143 VAL A N 1
ATOM 1061 C CA . VAL A 1 143 ? -9.341 -3.358 -9.205 1.00 71.50 143 VAL A CA 1
ATOM 1062 C C . VAL A 1 143 ? -10.832 -3.354 -8.856 1.00 71.50 143 VAL A C 1
ATOM 1064 O O . VAL A 1 143 ? -11.299 -2.494 -8.112 1.00 71.50 143 VAL A O 1
ATOM 1067 N N . VAL A 1 144 ? -11.599 -4.331 -9.349 1.00 75.06 144 VAL A N 1
ATOM 1068 C CA . VAL A 1 144 ? -13.023 -4.466 -8.999 1.00 75.06 144 VAL A CA 1
ATOM 1069 C C . VAL A 1 144 ? -13.200 -4.750 -7.507 1.00 75.06 144 VAL A C 1
ATOM 1071 O O . VAL A 1 144 ? -14.057 -4.141 -6.869 1.00 75.06 144 VAL A O 1
ATOM 1074 N N . ILE A 1 145 ? -12.394 -5.646 -6.930 1.00 68.12 145 ILE A N 1
ATOM 1075 C CA . ILE A 1 145 ? -12.432 -5.946 -5.492 1.00 68.12 145 ILE A CA 1
ATOM 1076 C C . ILE A 1 145 ? -12.051 -4.710 -4.674 1.00 68.12 145 ILE A C 1
ATOM 1078 O O . ILE A 1 145 ? -12.710 -4.430 -3.674 1.00 68.12 145 ILE A O 1
ATOM 1082 N N . GLU A 1 146 ? -11.037 -3.960 -5.103 1.00 68.88 146 GLU A N 1
ATOM 1083 C CA . GLU A 1 146 ? -10.613 -2.722 -4.451 1.00 68.88 146 GLU A CA 1
ATOM 1084 C C . GLU A 1 146 ? -11.741 -1.683 -4.447 1.00 68.88 146 GLU A C 1
ATOM 1086 O O . GLU A 1 146 ? -12.124 -1.203 -3.381 1.00 68.88 146 GLU A O 1
ATOM 1091 N N . LEU A 1 147 ? -12.366 -1.430 -5.602 1.00 75.25 147 LEU A N 1
ATOM 1092 C CA . LEU A 1 147 ? -13.519 -0.532 -5.724 1.00 75.25 147 LEU A CA 1
ATOM 1093 C C . LEU A 1 147 ? -14.687 -0.960 -4.829 1.00 75.25 147 LEU A C 1
ATOM 1095 O O . LEU A 1 147 ? -15.261 -0.135 -4.116 1.00 75.25 147 LEU A O 1
ATOM 1099 N N . LEU A 1 148 ? -15.040 -2.249 -4.836 1.00 72.50 148 LEU A N 1
ATOM 1100 C CA . LEU A 1 148 ? -16.116 -2.779 -3.996 1.00 72.50 148 LEU A CA 1
ATOM 1101 C C . LEU A 1 148 ? -15.786 -2.654 -2.505 1.00 72.50 148 LEU A C 1
ATOM 1103 O O . LEU A 1 148 ? -16.671 -2.324 -1.715 1.00 72.50 148 LEU A O 1
ATOM 1107 N N . ALA A 1 149 ? -14.529 -2.874 -2.116 1.00 67.38 149 ALA A N 1
ATOM 1108 C CA . ALA A 1 149 ? -14.076 -2.695 -0.744 1.00 67.38 149 ALA A CA 1
ATOM 1109 C C . ALA A 1 149 ? -14.169 -1.223 -0.316 1.00 67.38 149 ALA A C 1
ATOM 1111 O O . ALA A 1 149 ? -14.687 -0.942 0.765 1.00 67.38 149 ALA A O 1
ATOM 1112 N N . THR A 1 150 ? -13.753 -0.281 -1.169 1.00 69.38 150 THR A N 1
ATOM 1113 C CA . THR A 1 150 ? -13.894 1.157 -0.905 1.00 69.38 150 THR A CA 1
ATOM 1114 C C . THR A 1 150 ? -15.361 1.553 -0.744 1.00 69.38 150 THR A C 1
ATOM 1116 O O . THR A 1 150 ? -15.704 2.224 0.227 1.00 69.38 150 THR A O 1
ATOM 1119 N N . ILE A 1 151 ? -16.246 1.101 -1.640 1.00 71.69 151 ILE A N 1
ATOM 1120 C CA . ILE A 1 151 ? -17.688 1.390 -1.568 1.00 71.69 151 ILE A CA 1
ATOM 1121 C C . ILE A 1 151 ? -18.302 0.799 -0.297 1.00 71.69 151 ILE A C 1
ATOM 1123 O O . ILE A 1 151 ? -19.045 1.489 0.395 1.00 71.69 151 ILE A O 1
ATOM 1127 N N . ALA A 1 152 ? -17.985 -0.453 0.040 1.00 68.00 152 ALA A N 1
ATOM 1128 C CA . ALA A 1 152 ? -18.498 -1.103 1.244 1.00 68.00 152 ALA A CA 1
ATOM 1129 C C . ALA A 1 152 ? -18.057 -0.374 2.521 1.00 68.00 152 ALA A C 1
ATOM 1131 O O . ALA A 1 152 ? -18.833 -0.260 3.469 1.00 68.00 152 ALA A O 1
ATOM 1132 N N . VAL A 1 153 ? -16.825 0.144 2.536 1.00 66.19 153 VAL A N 1
ATOM 1133 C CA . VAL A 1 153 ? -16.328 0.970 3.637 1.00 66.19 153 VAL A CA 1
ATOM 1134 C C . VAL A 1 153 ? -17.083 2.289 3.696 1.00 66.19 153 VAL A C 1
ATOM 1136 O O . VAL A 1 153 ? -17.558 2.621 4.771 1.00 66.19 153 VAL A O 1
ATOM 1139 N N . LEU A 1 154 ? -17.260 3.001 2.579 1.00 69.06 154 LEU A N 1
ATOM 1140 C CA . LEU A 1 154 ? -18.010 4.263 2.548 1.00 69.06 154 LEU A CA 1
ATOM 1141 C C . LEU A 1 154 ? -19.464 4.087 3.002 1.00 69.06 154 LEU A C 1
ATOM 1143 O O . LEU A 1 154 ? -19.905 4.801 3.893 1.00 69.06 154 LEU A O 1
ATOM 1147 N N . TYR A 1 155 ? -20.168 3.092 2.460 1.00 66.88 155 TYR A N 1
ATOM 1148 C CA . TYR A 1 155 ? -21.539 2.763 2.859 1.00 66.88 155 TYR A CA 1
ATOM 1149 C C . TYR A 1 155 ? -21.634 2.380 4.339 1.00 66.88 155 TYR A C 1
ATOM 1151 O O . TYR A 1 155 ? -22.593 2.708 5.021 1.00 66.88 155 TYR A O 1
ATOM 1159 N N . GLY A 1 156 ? -20.619 1.691 4.860 1.00 60.53 156 GLY A N 1
ATOM 1160 C CA . GLY A 1 156 ? -20.551 1.310 6.262 1.00 60.53 156 GLY A CA 1
ATOM 1161 C C . GLY A 1 156 ? -20.309 2.461 7.247 1.00 60.53 156 GLY A C 1
ATOM 1162 O O . GLY A 1 156 ? -20.352 2.220 8.456 1.00 60.53 156 GLY A O 1
ATOM 1163 N N . LEU A 1 157 ? -20.001 3.663 6.749 1.00 61.06 157 LEU A N 1
ATOM 1164 C CA . LEU A 1 157 ? -19.786 4.879 7.542 1.00 61.06 157 LEU A CA 1
ATOM 1165 C C . LEU A 1 157 ? -21.013 5.811 7.552 1.00 61.06 157 LEU A C 1
ATOM 1167 O O . LEU A 1 157 ? -21.024 6.732 8.370 1.00 61.06 157 LEU A O 1
ATOM 1171 N N . GLU A 1 158 ? -21.997 5.588 6.672 1.00 57.50 158 GLU A N 1
ATOM 1172 C CA . GLU A 1 158 ? -23.307 6.271 6.651 1.00 57.50 158 GLU A CA 1
ATOM 1173 C C . GLU A 1 158 ? -24.283 5.667 7.676 1.00 57.50 158 GLU A C 1
ATOM 1175 O O . GLU A 1 158 ? -25.047 6.455 8.282 1.00 57.50 158 GLU A O 1
#

pLDDT: mean 76.39, std 10.22, range [46.75, 92.0]

Radius of gyration: 17.68 Å; chains: 1; bounding box: 39×31×56 Å